Protein AF-A0A060D0R1-F1 (afdb_monomer_lite)

Radius of gyration: 26.89 Å; chains: 1; bounding box: 92×48×47 Å

Secondary structure (DSSP, 8-state):
------EEEEEESS-EETTSSEEEEEEEEEETTEEEEEEEEEEEEEETTTTEEEEEEEEEEETTEEEEEEEEEEEEEE--TT-EEPTT-EEEEE---HHHHHHHHTS-HHHHHHHHHHHHHHHTT-TTTTTSS---------------S-------------------------

Foldseek 3Di:
DPDPFAKWKWFFQAKAWLQDQKDKTWTFTDFQPDTFQKIFIDMWGRDPVQQKIKTWTQWIADPNDIDGFPWIWIFIFNHHPRDMDHGGQMAITTGTDLCSVCVRSVHHSVVSVVRRVNVVVVLQPDPSNVGGPDPPPPPDDDPPDPPDDDDDDDDDDDDDDDDDDDDDDDDDDD

pLDDT: mean 72.73, std 25.32, range [29.33, 98.31]

Organism: Helicobacter pylori (NCBI:txid210)

Structure (mmCIF, N/CA/C/O backbone):
data_AF-A0A060D0R1-F1
#
_entry.id   AF-A0A060D0R1-F1
#
loop_
_atom_site.group_PDB
_atom_site.id
_atom_site.type_symbol
_atom_site.label_atom_id
_atom_site.label_alt_id
_atom_site.label_comp_id
_atom_site.label_asym_id
_atom_site.label_entity_id
_atom_site.label_seq_id
_atom_site.pdbx_PDB_ins_code
_atom_site.Cartn_x
_atom_site.Cartn_y
_atom_site.Cartn_z
_atom_site.occupancy
_atom_site.B_iso_or_equiv
_atom_site.auth_seq_id
_atom_site.auth_comp_id
_atom_site.auth_asym_id
_atom_site.auth_atom_id
_atom_site.pdbx_PDB_model_num
ATOM 1 N N . MET A 1 1 ? 13.776 15.497 19.622 1.00 35.75 1 MET A N 1
ATOM 2 C CA . MET A 1 1 ? 12.757 14.432 19.718 1.00 35.75 1 MET A CA 1
ATOM 3 C C . MET A 1 1 ? 12.887 13.572 18.473 1.00 35.75 1 MET A C 1
ATOM 5 O O . MET A 1 1 ? 12.769 14.123 17.387 1.00 35.75 1 MET A O 1
ATOM 9 N N . LEU A 1 2 ? 13.210 12.280 18.604 1.00 38.56 2 LEU A N 1
ATOM 10 C CA . LEU A 1 2 ? 13.060 11.342 17.488 1.00 38.56 2 LEU A CA 1
ATOM 11 C C . LEU A 1 2 ? 11.555 11.184 17.265 1.00 38.56 2 LEU A C 1
ATOM 13 O O . LEU A 1 2 ? 10.874 10.617 18.116 1.00 38.56 2 LEU A O 1
ATOM 17 N N . ASN A 1 3 ? 11.026 11.713 16.166 1.00 43.75 3 ASN A N 1
ATOM 18 C CA . ASN A 1 3 ? 9.708 11.288 15.718 1.00 43.75 3 ASN A CA 1
ATOM 19 C C . ASN A 1 3 ? 9.851 9.813 15.323 1.00 43.75 3 ASN A C 1
ATOM 21 O O . ASN A 1 3 ? 10.671 9.533 14.444 1.00 43.75 3 ASN A O 1
ATOM 25 N N . PRO A 1 4 ? 9.134 8.865 15.955 1.00 50.31 4 PRO A N 1
ATOM 26 C CA . PRO A 1 4 ? 9.082 7.516 15.416 1.00 50.31 4 PRO A CA 1
ATOM 27 C C . PRO A 1 4 ? 8.548 7.632 13.987 1.00 50.31 4 PRO A C 1
ATOM 29 O O . PRO A 1 4 ? 7.503 8.241 13.749 1.00 50.31 4 PRO A O 1
ATOM 32 N N . ALA A 1 5 ? 9.336 7.154 13.027 1.00 58.94 5 ALA A N 1
ATOM 33 C CA . ALA A 1 5 ? 8.930 7.108 11.636 1.00 58.94 5 ALA A CA 1
ATOM 34 C C . ALA A 1 5 ? 7.859 6.024 11.518 1.00 58.94 5 ALA A C 1
ATOM 36 O O . ALA A 1 5 ? 8.205 4.854 11.377 1.00 58.94 5 ALA A O 1
ATOM 37 N N . TYR A 1 6 ? 6.596 6.434 11.640 1.00 68.31 6 TYR A N 1
ATOM 38 C CA . TYR A 1 6 ? 5.450 5.551 11.487 1.00 68.31 6 TYR A CA 1
ATOM 39 C C . TYR A 1 6 ? 5.455 4.890 10.114 1.00 68.31 6 TYR A C 1
ATOM 41 O O . TYR A 1 6 ? 5.904 5.496 9.128 1.00 68.31 6 TYR A O 1
ATOM 49 N N . ALA A 1 7 ? 4.976 3.649 10.082 1.00 81.75 7 ALA A N 1
ATOM 50 C CA . ALA A 1 7 ? 4.937 2.872 8.866 1.00 81.75 7 ALA A CA 1
ATOM 51 C C . ALA A 1 7 ? 3.588 2.190 8.602 1.00 81.75 7 ALA A C 1
ATOM 53 O O . ALA A 1 7 ? 3.192 1.241 9.289 1.00 81.75 7 ALA A O 1
ATOM 54 N N . LEU A 1 8 ? 2.929 2.597 7.516 1.00 89.75 8 LEU A N 1
ATOM 55 C CA . LEU A 1 8 ? 1.801 1.878 6.938 1.00 89.75 8 LEU A CA 1
ATOM 56 C C . LEU A 1 8 ? 2.300 0.578 6.301 1.00 89.75 8 LEU A C 1
ATOM 58 O O . LEU A 1 8 ? 3.088 0.595 5.359 1.00 89.75 8 LEU A O 1
ATOM 62 N N . SER A 1 9 ? 1.796 -0.562 6.767 1.00 91.00 9 SER A N 1
ATOM 63 C CA . SER A 1 9 ? 2.061 -1.854 6.130 1.00 91.00 9 SER A CA 1
ATOM 64 C C . SER A 1 9 ? 0.862 -2.314 5.304 1.00 91.00 9 SER A C 1
ATOM 66 O O . SER A 1 9 ? -0.291 -2.244 5.738 1.00 91.00 9 SER A O 1
ATOM 68 N N . ILE A 1 10 ? 1.131 -2.793 4.092 1.00 93.94 10 ILE A N 1
ATOM 69 C CA . ILE A 1 10 ? 0.119 -3.311 3.167 1.00 93.94 10 ILE A CA 1
ATOM 70 C C . ILE A 1 10 ? 0.494 -4.711 2.701 1.00 93.94 10 ILE A C 1
ATOM 72 O O . ILE A 1 10 ? 1.666 -5.070 2.672 1.00 93.94 10 ILE A O 1
ATOM 76 N N . ILE A 1 11 ? -0.496 -5.490 2.281 1.00 93.00 11 ILE A N 1
ATOM 77 C CA . ILE A 1 11 ? -0.297 -6.771 1.605 1.00 93.00 11 ILE A CA 1
ATOM 78 C C . ILE A 1 11 ? -0.863 -6.707 0.188 1.00 93.00 11 ILE A C 1
ATOM 80 O O . ILE A 1 11 ? -2.024 -6.335 -0.018 1.00 93.00 11 ILE A O 1
ATOM 84 N N . THR A 1 12 ? -0.045 -7.067 -0.801 1.00 92.88 12 THR A N 1
ATOM 85 C CA . THR A 1 12 ? -0.449 -7.063 -2.211 1.00 92.88 12 THR A CA 1
ATOM 86 C C . THR A 1 12 ? -1.573 -8.072 -2.453 1.00 92.88 12 THR A C 1
ATOM 88 O O . THR A 1 12 ? -1.523 -9.224 -2.012 1.00 92.88 12 THR A O 1
ATOM 91 N N . THR A 1 13 ? -2.620 -7.658 -3.168 1.00 92.69 13 THR A N 1
ATOM 92 C CA . THR A 1 13 ? -3.754 -8.547 -3.497 1.00 92.69 13 THR A CA 1
ATOM 93 C C . THR A 1 13 ? -3.590 -9.243 -4.847 1.00 92.69 13 THR A C 1
ATOM 95 O O . THR A 1 13 ? -4.216 -10.279 -5.093 1.00 92.69 13 THR A O 1
ATOM 98 N N . LYS A 1 14 ? -2.713 -8.702 -5.695 1.00 92.19 14 LYS A N 1
ATOM 99 C CA . LYS A 1 14 ? -2.376 -9.164 -7.042 1.00 92.19 14 LYS A CA 1
ATOM 100 C C . LYS A 1 14 ? -0.855 -9.122 -7.219 1.00 92.19 14 LYS A C 1
ATOM 102 O O . LYS A 1 14 ? -0.152 -8.482 -6.440 1.00 92.19 14 LYS A O 1
ATOM 107 N N . GLU A 1 15 ? -0.365 -9.843 -8.218 1.00 92.50 15 GLU A N 1
ATOM 108 C CA . GLU A 1 15 ? 1.024 -9.725 -8.665 1.00 92.50 15 GLU A CA 1
ATOM 109 C C . GLU A 1 15 ? 1.240 -8.361 -9.338 1.00 92.50 15 GLU A C 1
ATOM 111 O O . GLU A 1 15 ? 0.350 -7.876 -10.037 1.00 92.50 15 GLU A O 1
ATOM 116 N N . ILE A 1 16 ? 2.411 -7.758 -9.129 1.00 90.62 16 ILE A N 1
ATOM 117 C CA . ILE A 1 16 ? 2.828 -6.514 -9.782 1.00 90.62 16 ILE A CA 1
ATOM 118 C C . ILE A 1 16 ? 4.018 -6.829 -10.681 1.00 90.62 16 ILE A C 1
ATOM 120 O O . ILE A 1 16 ? 5.068 -7.284 -10.212 1.00 90.62 16 ILE A O 1
ATOM 124 N N . ASP A 1 17 ? 3.844 -6.590 -11.977 1.00 88.56 17 ASP A N 1
ATOM 125 C CA . ASP A 1 17 ? 4.895 -6.770 -12.971 1.00 88.56 17 ASP A CA 1
ATOM 126 C C . ASP A 1 17 ? 5.839 -5.563 -12.961 1.00 88.56 17 ASP A C 1
ATOM 128 O O . ASP A 1 17 ? 5.448 -4.449 -13.314 1.00 88.56 17 ASP A O 1
ATOM 132 N N . ALA A 1 18 ? 7.095 -5.785 -12.563 1.00 82.50 18 ALA A N 1
ATOM 133 C CA . ALA A 1 18 ? 8.090 -4.722 -12.477 1.00 82.50 18 ALA A CA 1
ATOM 134 C C . ALA A 1 18 ? 8.652 -4.294 -13.840 1.00 82.50 18 ALA A C 1
ATOM 136 O O . ALA A 1 18 ? 9.476 -3.381 -13.883 1.00 82.50 18 ALA A O 1
ATOM 137 N N . ASN A 1 19 ? 8.235 -4.938 -14.935 1.00 86.94 19 ASN A N 1
ATOM 138 C CA . ASN A 1 19 ? 8.560 -4.503 -16.294 1.00 86.94 19 ASN A CA 1
ATOM 139 C C . ASN A 1 19 ? 7.658 -3.369 -16.777 1.00 86.94 19 ASN A C 1
ATOM 141 O O . ASN A 1 19 ? 8.010 -2.664 -17.723 1.00 86.94 19 ASN A O 1
ATOM 145 N N . LEU A 1 20 ? 6.494 -3.191 -16.148 1.00 91.62 20 LEU A N 1
ATOM 146 C CA . LEU A 1 20 ? 5.604 -2.094 -16.485 1.00 91.62 20 LEU A CA 1
ATOM 147 C C . LEU A 1 20 ? 6.172 -0.780 -15.929 1.00 91.62 20 LEU A C 1
ATOM 149 O O . LEU A 1 20 ? 6.618 -0.743 -14.780 1.00 91.62 20 LEU A O 1
ATOM 153 N N . PRO A 1 21 ? 6.147 0.315 -16.713 1.00 92.69 21 PRO A N 1
ATOM 154 C CA . PRO A 1 21 ? 6.727 1.590 -16.295 1.00 92.69 21 PRO A CA 1
ATOM 155 C C . PRO A 1 21 ? 5.996 2.200 -15.095 1.00 92.69 21 PRO A C 1
ATOM 157 O O . PRO A 1 21 ? 6.602 2.917 -14.302 1.00 92.69 21 PRO A O 1
ATOM 160 N N . ASN A 1 22 ? 4.699 1.933 -14.966 1.00 95.88 22 ASN A N 1
ATOM 161 C CA . ASN A 1 22 ? 3.868 2.326 -13.840 1.00 95.88 22 ASN A CA 1
ATOM 162 C C . ASN A 1 22 ? 2.576 1.500 -13.817 1.00 95.88 22 ASN A C 1
ATOM 164 O O . ASN A 1 22 ? 2.290 0.745 -14.752 1.00 95.88 22 ASN A O 1
ATOM 168 N N . GLY A 1 23 ? 1.802 1.660 -12.748 1.00 95.69 23 GLY A N 1
ATOM 169 C CA . GLY A 1 23 ? 0.459 1.110 -12.636 1.00 95.69 23 GLY A CA 1
ATOM 170 C C . GLY A 1 23 ? -0.197 1.449 -11.304 1.00 95.69 23 GLY A C 1
ATOM 171 O O . GLY A 1 23 ? 0.360 2.173 -10.479 1.00 95.69 23 GLY A O 1
ATOM 172 N N . VAL A 1 24 ? -1.404 0.923 -11.107 1.00 96.06 24 VAL A N 1
ATOM 173 C CA . VAL A 1 24 ? -2.174 1.078 -9.867 1.00 96.06 24 VAL A CA 1
ATOM 174 C C . VAL A 1 24 ? -1.812 -0.044 -8.900 1.00 96.06 24 VAL A C 1
ATOM 176 O O . VAL A 1 24 ? -1.627 -1.192 -9.311 1.00 96.06 24 VAL A O 1
ATOM 179 N N . ILE A 1 25 ? -1.751 0.276 -7.608 1.00 94.69 25 ILE A N 1
ATOM 180 C CA . ILE A 1 25 ? -1.678 -0.719 -6.540 1.00 94.69 25 ILE A CA 1
ATOM 181 C C . ILE A 1 25 ? -2.994 -0.750 -5.761 1.00 94.69 25 ILE A C 1
ATOM 183 O O . ILE A 1 25 ? -3.475 0.267 -5.267 1.00 94.69 25 ILE A O 1
ATOM 187 N N . GLU A 1 26 ? -3.555 -1.952 -5.644 1.00 95.25 26 GLU A N 1
ATOM 188 C CA . GLU A 1 26 ? -4.697 -2.273 -4.789 1.00 95.25 26 GLU A CA 1
ATOM 189 C C . GLU A 1 26 ? -4.238 -3.320 -3.774 1.00 95.25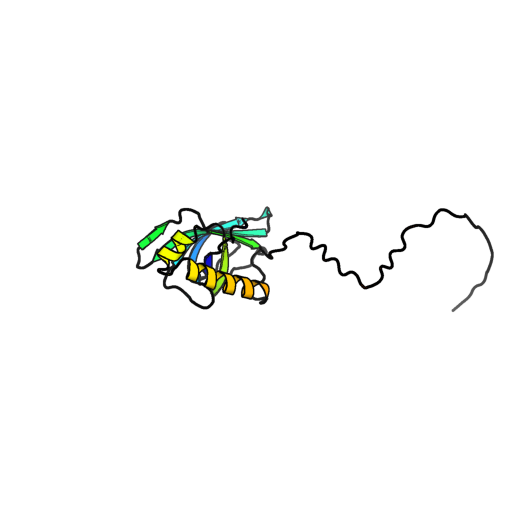 26 GLU A C 1
ATOM 191 O O . GLU A 1 26 ? -3.803 -4.430 -4.113 1.00 95.25 26 GLU A O 1
ATOM 196 N N . SER A 1 27 ? -4.296 -2.965 -2.502 1.00 96.00 27 SER A N 1
ATOM 197 C CA . SER A 1 27 ? -3.735 -3.770 -1.421 1.00 96.00 27 SER A CA 1
ATOM 198 C C . SER A 1 27 ? -4.642 -3.746 -0.198 1.00 96.00 27 SER A C 1
ATOM 200 O O . SER A 1 27 ? -5.625 -3.010 -0.165 1.00 96.00 27 SER A O 1
ATOM 202 N N . ARG A 1 28 ? -4.348 -4.568 0.810 1.00 96.31 28 ARG A N 1
ATOM 203 C CA . ARG A 1 28 ? -5.023 -4.484 2.115 1.00 96.31 28 ARG A CA 1
ATOM 204 C C . ARG A 1 28 ? -4.074 -3.970 3.172 1.00 96.31 28 ARG A C 1
ATOM 206 O O . ARG A 1 28 ? -2.911 -4.359 3.170 1.00 96.31 28 ARG A O 1
ATOM 213 N N . VAL A 1 29 ? -4.580 -3.167 4.100 1.00 95.06 29 VAL A N 1
ATOM 214 C CA . VAL A 1 29 ? -3.787 -2.718 5.247 1.00 95.06 29 VAL A CA 1
ATOM 215 C C . VAL A 1 29 ? -3.565 -3.882 6.213 1.00 95.06 29 VAL A C 1
ATOM 217 O O . VAL A 1 29 ? -4.491 -4.633 6.537 1.00 95.06 29 VAL A O 1
ATOM 220 N N . VAL A 1 30 ? -2.331 -4.036 6.681 1.00 90.25 30 VAL A N 1
ATOM 221 C CA . VAL A 1 30 ? -1.921 -5.053 7.654 1.00 90.25 30 VAL A CA 1
ATOM 222 C C . VAL A 1 30 ? -1.123 -4.369 8.752 1.00 90.25 30 VAL A C 1
ATOM 224 O O . VAL A 1 30 ? -0.245 -3.582 8.445 1.00 90.25 30 VAL A O 1
ATOM 227 N N . LEU A 1 31 ? -1.387 -4.672 10.023 1.00 83.94 31 LEU A N 1
ATOM 228 C CA . LEU A 1 31 ? -0.526 -4.249 11.135 1.00 83.94 31 LEU A CA 1
ATOM 229 C C . LEU A 1 31 ? -0.279 -5.436 12.066 1.00 83.94 31 LEU A C 1
ATOM 231 O O . LEU A 1 31 ? -1.217 -6.133 12.470 1.00 83.94 31 LEU A O 1
ATOM 235 N N . GLY A 1 32 ? 0.987 -5.691 12.399 1.00 76.00 32 GLY A N 1
ATOM 236 C CA . GLY A 1 32 ? 1.390 -6.901 13.113 1.00 76.00 32 GLY A CA 1
ATOM 237 C C . GLY A 1 32 ? 0.896 -8.166 12.396 1.00 76.00 32 GLY A C 1
ATOM 238 O O . GLY A 1 32 ? 1.270 -8.433 11.260 1.00 76.00 32 GLY A O 1
ATOM 239 N N . LYS A 1 33 ? 0.029 -8.947 13.055 1.00 78.56 33 LYS A N 1
ATOM 240 C CA . LYS A 1 33 ? -0.583 -10.171 12.494 1.00 78.56 33 LYS A CA 1
ATOM 241 C C . LYS A 1 33 ? -2.008 -9.963 11.961 1.00 78.56 33 LYS A C 1
ATOM 243 O O . LYS A 1 33 ? -2.668 -10.927 11.580 1.00 78.56 33 LYS A O 1
ATOM 248 N N . ARG A 1 34 ? -2.523 -8.730 11.985 1.00 84.06 34 ARG A N 1
ATOM 249 C CA . ARG A 1 34 ? -3.923 -8.423 11.675 1.00 84.06 34 ARG A CA 1
ATOM 250 C C . ARG A 1 34 ? -4.046 -7.817 10.285 1.00 84.06 34 ARG A C 1
ATOM 252 O O . ARG A 1 34 ? -3.456 -6.779 10.009 1.00 84.06 34 ARG A O 1
ATOM 259 N N . VAL A 1 35 ? -4.880 -8.429 9.447 1.00 89.31 35 VAL A N 1
ATOM 260 C CA . VAL A 1 35 ? -5.337 -7.837 8.183 1.00 89.31 35 VAL A CA 1
ATOM 261 C C . VAL A 1 35 ? -6.603 -7.030 8.458 1.00 89.31 35 VAL A C 1
ATOM 263 O O . VAL A 1 35 ? -7.573 -7.553 9.012 1.00 89.31 35 VAL A O 1
ATOM 266 N N . PHE A 1 36 ? -6.603 -5.758 8.081 1.00 92.06 36 PHE A N 1
ATOM 267 C CA . PHE A 1 36 ? -7.752 -4.875 8.229 1.00 92.06 36 PHE A CA 1
ATOM 268 C C . PHE A 1 36 ? -8.685 -5.018 7.023 1.00 92.06 36 PHE A C 1
ATOM 270 O O . PHE A 1 36 ? -8.253 -5.282 5.899 1.00 92.06 36 PHE A O 1
ATOM 277 N N . LYS A 1 37 ? -9.990 -4.815 7.241 1.00 93.44 37 LYS A N 1
ATOM 278 C CA . LYS A 1 37 ? -10.980 -4.659 6.160 1.00 93.44 37 LYS A CA 1
ATOM 279 C C . LYS A 1 37 ? -10.908 -3.241 5.573 1.00 93.44 37 LYS A C 1
ATOM 281 O O . LYS A 1 37 ? -11.913 -2.547 5.493 1.00 93.44 37 LYS A O 1
ATOM 286 N N . VAL A 1 38 ? -9.695 -2.805 5.255 1.00 96.38 38 VAL A N 1
ATOM 287 C CA . VAL A 1 38 ? -9.383 -1.498 4.682 1.00 96.38 38 VAL A CA 1
ATOM 288 C C . VAL A 1 38 ? -8.445 -1.742 3.515 1.00 96.38 38 VAL A C 1
ATOM 290 O O . VAL A 1 38 ? -7.429 -2.432 3.659 1.00 96.38 38 VAL A O 1
ATOM 293 N N . GLU A 1 39 ? -8.818 -1.222 2.358 1.00 97.44 39 GLU A N 1
ATOM 294 C CA . GLU A 1 39 ? -7.993 -1.285 1.162 1.00 97.44 39 GLU A CA 1
ATOM 295 C C . GLU A 1 39 ? -7.054 -0.084 1.125 1.00 97.44 39 GLU A C 1
ATOM 297 O O . GLU A 1 39 ? -7.415 1.008 1.552 1.00 97.44 39 GLU A O 1
ATOM 302 N N . ALA A 1 40 ? -5.845 -0.289 0.621 1.00 97.94 40 ALA A N 1
ATOM 303 C CA . ALA A 1 40 ? -4.876 0.764 0.371 1.00 97.94 40 ALA A CA 1
ATOM 304 C C . ALA A 1 40 ? -4.665 0.883 -1.138 1.00 97.94 40 ALA A C 1
ATOM 306 O O . ALA A 1 40 ? -4.333 -0.105 -1.807 1.00 97.94 40 ALA A O 1
ATOM 307 N N . HIS A 1 41 ? -4.923 2.083 -1.651 1.00 98.12 41 HIS A N 1
ATOM 308 C CA . HIS A 1 41 ? -4.956 2.413 -3.072 1.00 98.12 41 HIS A CA 1
ATOM 309 C C . HIS A 1 41 ? -3.877 3.445 -3.391 1.00 98.12 41 HIS A C 1
ATOM 311 O O . HIS A 1 41 ? -3.643 4.395 -2.635 1.00 98.12 41 HIS A O 1
ATOM 317 N N . GLY A 1 42 ? -3.224 3.271 -4.533 1.00 97.81 42 GLY A N 1
ATOM 318 C CA . GLY A 1 42 ? -2.190 4.188 -4.981 1.00 97.81 42 GLY A CA 1
ATOM 319 C C . GLY A 1 42 ? -1.548 3.755 -6.287 1.00 97.81 42 GLY A C 1
ATOM 320 O O . GLY A 1 42 ? -2.187 3.106 -7.116 1.00 97.81 42 GLY A O 1
ATOM 321 N N . PHE A 1 43 ? -0.266 4.068 -6.449 1.00 97.44 43 PHE A N 1
ATOM 322 C CA . PHE A 1 43 ? 0.473 3.826 -7.682 1.00 97.44 43 PHE A CA 1
ATOM 323 C C . PHE A 1 43 ? 1.851 3.229 -7.424 1.00 97.44 43 PHE A C 1
ATOM 325 O O . PHE A 1 43 ? 2.411 3.341 -6.333 1.00 97.44 43 PHE A O 1
ATOM 332 N N . TYR A 1 44 ? 2.410 2.619 -8.462 1.00 95.75 44 TYR A N 1
ATOM 333 C CA . TYR A 1 44 ? 3.820 2.273 -8.516 1.00 95.75 44 TYR A CA 1
ATOM 334 C C . TYR A 1 44 ? 4.465 2.821 -9.789 1.00 95.75 44 TYR A C 1
ATOM 336 O O . TYR A 1 44 ? 3.800 2.980 -10.813 1.00 95.75 44 TYR A O 1
ATOM 344 N N . PHE A 1 45 ? 5.772 3.066 -9.728 1.00 94.94 45 PHE A N 1
ATOM 345 C CA . PHE A 1 45 ? 6.592 3.588 -10.816 1.00 94.94 45 PHE A CA 1
ATOM 346 C C . PHE A 1 45 ? 7.910 2.822 -10.884 1.00 94.94 45 PHE A C 1
ATOM 348 O O . PHE A 1 45 ? 8.574 2.603 -9.871 1.00 94.94 45 PHE A O 1
ATOM 355 N N . ARG A 1 46 ? 8.318 2.413 -12.085 1.00 93.12 46 ARG A N 1
ATOM 356 C CA . ARG A 1 46 ? 9.624 1.792 -12.306 1.00 93.12 46 ARG A CA 1
ATOM 357 C C . ARG A 1 46 ? 10.700 2.871 -12.373 1.00 93.12 46 ARG A C 1
ATOM 359 O O . ARG A 1 46 ? 10.681 3.724 -13.257 1.00 93.12 46 ARG A O 1
ATOM 366 N N . ASN A 1 47 ? 11.695 2.766 -11.502 1.00 90.44 47 ASN A N 1
ATOM 367 C CA . ASN A 1 47 ? 12.902 3.573 -11.553 1.00 90.44 47 ASN A CA 1
ATOM 368 C C . ASN A 1 47 ? 14.052 2.740 -12.133 1.00 90.44 47 ASN A C 1
ATOM 370 O O . ASN A 1 47 ? 14.698 1.943 -11.447 1.00 90.44 47 ASN A O 1
ATOM 374 N N . ASN A 1 48 ? 14.305 2.919 -13.430 1.00 88.12 48 ASN A N 1
ATOM 375 C CA . ASN A 1 48 ? 15.342 2.167 -14.140 1.00 88.12 48 ASN A CA 1
ATOM 376 C C . ASN A 1 48 ? 16.761 2.551 -13.705 1.00 88.12 48 ASN A C 1
ATOM 378 O O . ASN A 1 48 ? 17.635 1.691 -13.695 1.00 88.12 48 ASN A O 1
ATOM 382 N N . ALA A 1 49 ? 16.990 3.805 -13.302 1.00 89.25 49 ALA A N 1
ATOM 383 C CA . ALA A 1 49 ? 18.306 4.253 -12.848 1.00 89.25 49 ALA A CA 1
ATOM 384 C C . ALA A 1 49 ? 18.698 3.598 -11.515 1.00 89.25 49 ALA A C 1
ATOM 386 O O . ALA A 1 49 ? 19.848 3.207 -11.326 1.00 89.25 49 ALA A O 1
ATOM 387 N N . ALA A 1 50 ? 17.732 3.434 -10.608 1.00 88.56 50 ALA A N 1
ATOM 388 C CA . ALA A 1 50 ? 17.946 2.829 -9.296 1.00 88.56 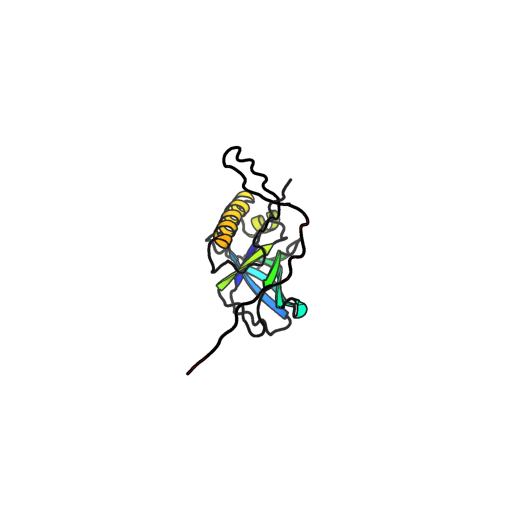50 ALA A CA 1
ATOM 389 C C . ALA A 1 50 ? 17.678 1.311 -9.252 1.00 88.56 50 ALA A C 1
ATOM 391 O O . ALA A 1 50 ? 17.844 0.697 -8.197 1.00 88.56 50 ALA A O 1
ATOM 392 N N . ASN A 1 51 ? 17.268 0.695 -10.372 1.00 89.12 51 ASN A N 1
ATOM 393 C CA . ASN A 1 51 ? 16.768 -0.686 -10.425 1.00 89.12 51 ASN A CA 1
ATOM 394 C C . ASN A 1 51 ? 15.742 -0.973 -9.317 1.00 89.12 51 ASN A C 1
ATOM 396 O O . ASN A 1 51 ? 15.810 -1.985 -8.611 1.00 89.12 51 ASN A O 1
ATOM 400 N N . SER A 1 52 ? 14.804 -0.046 -9.145 1.00 91.38 52 SER A N 1
ATOM 401 C CA . SER A 1 52 ? 13.799 -0.106 -8.094 1.00 91.38 52 SER A CA 1
ATOM 402 C C . SER A 1 52 ? 12.398 0.150 -8.629 1.00 91.38 52 SER A C 1
ATOM 404 O O . SER A 1 52 ? 12.198 0.574 -9.769 1.00 91.38 52 SER A O 1
ATOM 406 N N . MET A 1 53 ? 11.413 -0.153 -7.795 1.00 92.38 53 MET A N 1
ATOM 407 C CA . MET A 1 53 ? 10.031 0.242 -7.988 1.00 92.38 53 MET A CA 1
ATOM 408 C C . MET A 1 53 ? 9.634 1.144 -6.826 1.00 92.38 53 MET A C 1
ATOM 410 O O . MET A 1 53 ? 9.707 0.728 -5.671 1.00 92.38 53 MET A O 1
ATOM 414 N N . ASP A 1 54 ? 9.248 2.371 -7.137 1.00 94.06 54 ASP A N 1
ATOM 415 C CA . ASP A 1 54 ? 8.737 3.324 -6.163 1.00 94.06 54 ASP A CA 1
ATOM 416 C C . ASP A 1 54 ? 7.230 3.111 -6.039 1.00 94.06 54 ASP A C 1
ATOM 418 O O . ASP A 1 54 ? 6.531 3.004 -7.044 1.00 94.06 54 ASP A O 1
ATOM 422 N N . ILE A 1 55 ? 6.733 2.989 -4.815 1.00 95.69 55 ILE A N 1
ATOM 423 C CA . ILE A 1 55 ? 5.337 2.687 -4.502 1.00 95.69 55 ILE A CA 1
ATOM 424 C C . ILE A 1 55 ? 4.818 3.787 -3.589 1.00 95.69 55 ILE A C 1
ATOM 426 O O . ILE A 1 55 ? 5.453 4.134 -2.591 1.00 95.69 55 ILE A O 1
ATOM 430 N N . GLU A 1 56 ? 3.647 4.311 -3.922 1.00 97.12 56 GLU A N 1
ATOM 431 C CA . GLU A 1 56 ? 2.997 5.397 -3.206 1.00 97.12 56 GLU A CA 1
ATOM 432 C C . GLU A 1 56 ? 1.526 5.059 -2.973 1.00 97.12 56 GLU A C 1
ATOM 434 O O . GLU A 1 56 ? 0.780 4.832 -3.922 1.00 97.12 56 GLU A O 1
ATOM 439 N N . ILE A 1 57 ? 1.107 5.038 -1.709 1.00 97.88 57 ILE A N 1
ATOM 440 C CA . ILE A 1 57 ? -0.291 4.913 -1.296 1.00 97.88 57 ILE A CA 1
ATOM 441 C C . ILE A 1 57 ? -0.825 6.303 -0.990 1.00 97.88 57 ILE A C 1
ATOM 443 O O . ILE A 1 57 ? -0.290 7.013 -0.138 1.00 97.88 57 ILE A O 1
ATOM 447 N N . THR A 1 58 ? -1.899 6.668 -1.680 1.00 98.12 58 THR A N 1
ATOM 448 C CA . THR A 1 58 ? -2.494 8.009 -1.633 1.00 98.12 58 THR A CA 1
ATOM 449 C C . THR A 1 58 ? -3.867 8.014 -0.976 1.00 98.12 58 THR A C 1
ATOM 451 O O . THR A 1 58 ? -4.350 9.072 -0.582 1.00 98.12 58 THR A O 1
ATOM 454 N N . SER A 1 59 ? -4.519 6.857 -0.846 1.00 98.06 59 SER A N 1
ATOM 455 C CA . SER A 1 59 ? -5.839 6.756 -0.226 1.00 98.06 59 SER A CA 1
ATOM 456 C C . SER A 1 59 ? -6.068 5.404 0.436 1.00 98.06 59 SER A C 1
ATOM 458 O O . SER A 1 59 ? -5.492 4.383 0.049 1.00 98.06 59 SER A O 1
ATOM 460 N N . LEU A 1 60 ? -6.935 5.413 1.443 1.00 98.31 60 LEU A N 1
ATOM 461 C CA . LEU A 1 60 ? -7.462 4.219 2.085 1.00 98.31 60 LEU A CA 1
ATOM 462 C C . LEU A 1 60 ? -8.961 4.129 1.823 1.00 98.31 60 LEU A C 1
ATOM 464 O O . LEU A 1 60 ? -9.669 5.126 1.927 1.00 98.31 60 LEU A O 1
ATOM 468 N N . LEU A 1 61 ? -9.460 2.938 1.509 1.00 97.56 61 LEU A N 1
ATOM 469 C CA . LEU A 1 61 ? -10.884 2.687 1.324 1.00 97.56 61 LEU A CA 1
ATOM 470 C C . LEU A 1 61 ? -11.405 1.811 2.454 1.00 97.56 61 LEU A C 1
ATOM 472 O O . LEU A 1 61 ? -10.911 0.707 2.693 1.00 97.56 61 LEU A O 1
ATOM 476 N N . ARG A 1 62 ? -12.445 2.292 3.128 1.00 96.19 62 ARG A N 1
ATOM 477 C CA . ARG A 1 62 ? -13.151 1.561 4.176 1.00 96.19 62 ARG A CA 1
ATOM 478 C C . ARG A 1 62 ? -14.644 1.716 3.956 1.00 96.19 62 ARG A C 1
ATOM 480 O O . ARG A 1 62 ? -15.115 2.826 3.751 1.00 96.19 62 ARG A O 1
ATOM 487 N N . ASP A 1 63 ? -15.374 0.604 4.001 1.00 93.94 63 ASP A N 1
ATOM 488 C CA . ASP A 1 63 ? -16.835 0.593 3.853 1.00 93.94 63 ASP A CA 1
ATOM 489 C C . ASP A 1 63 ? -17.302 1.321 2.567 1.00 93.94 63 ASP A C 1
ATOM 491 O O . ASP A 1 63 ? -18.273 2.072 2.567 1.00 93.94 63 ASP A O 1
ATOM 495 N N . ASN A 1 64 ? -16.571 1.113 1.461 1.00 90.88 64 ASN A N 1
ATOM 496 C CA . ASN A 1 64 ? -16.736 1.771 0.152 1.00 90.88 64 ASN A CA 1
ATOM 497 C C . ASN A 1 64 ? -16.572 3.303 0.144 1.00 90.88 64 ASN A C 1
ATOM 499 O O . ASN A 1 64 ? -16.823 3.943 -0.877 1.00 90.88 64 ASN A O 1
ATOM 503 N N . GLN A 1 65 ? -16.108 3.896 1.241 1.00 96.38 65 GLN A N 1
ATOM 504 C CA . GLN A 1 65 ? -15.735 5.299 1.308 1.00 96.38 65 GLN A CA 1
ATOM 505 C C . GLN A 1 65 ? -14.220 5.450 1.132 1.00 96.38 65 GLN A C 1
ATOM 507 O O . GLN A 1 65 ? -13.437 4.760 1.785 1.00 96.38 65 GLN A O 1
ATOM 512 N N . SER A 1 66 ? -13.817 6.364 0.247 1.00 97.19 66 SER A N 1
ATOM 513 C CA . SER A 1 66 ? -12.416 6.741 0.050 1.00 97.19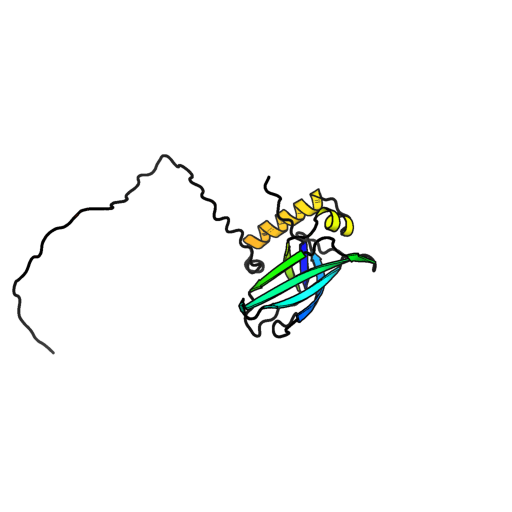 66 SER A CA 1
ATOM 514 C C . SER A 1 66 ? -12.004 7.829 1.039 1.00 97.19 66 SER A C 1
ATOM 516 O O . SER A 1 66 ? -12.704 8.829 1.212 1.00 97.19 66 SER A O 1
ATOM 518 N N . PHE A 1 67 ? -10.851 7.624 1.664 1.00 98.12 67 PHE A N 1
ATOM 519 C CA . PHE A 1 67 ? -10.179 8.547 2.564 1.00 98.12 67 PHE A CA 1
ATOM 520 C C . PHE A 1 67 ? -8.818 8.894 1.944 1.00 98.12 67 PHE A C 1
ATOM 522 O O . PHE A 1 67 ? -7.882 8.093 2.050 1.00 98.12 67 PHE A O 1
ATOM 529 N N . PRO A 1 68 ? -8.693 10.033 1.238 1.00 97.94 68 PRO A N 1
ATOM 530 C CA . PRO A 1 68 ? -7.405 10.476 0.719 1.00 97.94 68 PRO A CA 1
ATOM 531 C C . PRO A 1 68 ? -6.470 10.791 1.886 1.00 97.94 68 PRO A C 1
ATOM 533 O O . PRO A 1 68 ? -6.887 11.425 2.851 1.00 97.94 68 PRO A O 1
ATOM 536 N N . LEU A 1 69 ? -5.217 10.353 1.791 1.00 96.44 69 LEU A N 1
ATOM 537 C CA . LEU A 1 69 ? -4.210 10.630 2.805 1.00 96.44 69 LEU A CA 1
ATOM 538 C C . LEU A 1 69 ? -3.677 12.050 2.637 1.00 96.44 69 LEU A C 1
ATOM 540 O O . LEU A 1 69 ? -3.286 12.452 1.540 1.00 96.44 69 LEU A O 1
ATOM 544 N N . THR A 1 70 ? -3.595 12.790 3.741 1.00 95.81 70 THR A N 1
ATOM 545 C CA . THR A 1 70 ? -2.988 14.133 3.752 1.00 95.81 70 THR A CA 1
ATOM 546 C C . THR A 1 70 ? -1.501 14.109 3.403 1.00 95.81 70 THR A C 1
ATOM 548 O O . THR A 1 70 ? -0.985 15.046 2.795 1.00 95.81 70 THR A O 1
ATOM 551 N N . SER A 1 71 ? -0.822 13.017 3.756 1.00 93.69 71 SER A N 1
ATOM 552 C CA . SER A 1 71 ? 0.539 12.702 3.339 1.00 93.69 71 SER A CA 1
ATOM 553 C C . SER A 1 71 ? 0.581 11.267 2.839 1.00 93.69 71 SER A C 1
ATOM 555 O O . SER A 1 71 ? 0.159 10.345 3.540 1.00 93.69 71 SER A O 1
ATOM 557 N N . SER A 1 72 ? 1.067 11.079 1.615 1.00 94.00 72 SER A N 1
ATOM 558 C CA . SER A 1 72 ? 1.110 9.757 0.992 1.00 94.00 72 SER A CA 1
ATOM 559 C C . SER A 1 72 ? 2.168 8.871 1.646 1.00 94.00 72 SER A C 1
ATOM 561 O O . SER A 1 72 ? 3.277 9.325 1.933 1.00 94.00 72 SER A O 1
ATOM 563 N N . ALA A 1 73 ? 1.837 7.595 1.844 1.00 94.25 73 ALA A N 1
ATOM 564 C CA . ALA A 1 73 ? 2.778 6.607 2.357 1.00 94.25 73 ALA A CA 1
ATOM 565 C C . ALA A 1 73 ? 3.633 6.086 1.201 1.00 94.25 73 ALA A C 1
ATOM 567 O O . ALA A 1 73 ? 3.094 5.679 0.172 1.00 94.25 73 ALA A O 1
ATOM 568 N N . LYS A 1 74 ? 4.957 6.079 1.352 1.00 94.50 74 LYS A N 1
ATOM 569 C CA . LYS A 1 74 ? 5.889 5.754 0.267 1.00 94.50 74 LYS A CA 1
ATOM 570 C C . LYS A 1 74 ? 6.867 4.664 0.662 1.00 94.50 74 LYS A C 1
ATOM 572 O O . LYS A 1 74 ? 7.296 4.572 1.810 1.00 94.50 74 LYS A O 1
ATOM 577 N N . THR A 1 75 ? 7.263 3.863 -0.313 1.00 92.38 75 THR A N 1
ATOM 578 C CA . THR A 1 75 ? 8.418 2.975 -0.209 1.00 92.38 75 THR A CA 1
ATOM 579 C C . THR A 1 75 ? 9.080 2.858 -1.571 1.00 92.38 75 THR A C 1
ATOM 581 O O . THR A 1 75 ? 8.440 3.057 -2.598 1.00 92.38 75 THR A O 1
ATOM 584 N N . SER A 1 76 ? 10.365 2.540 -1.587 1.00 91.81 76 SER A N 1
ATOM 585 C CA . SER A 1 76 ? 11.031 2.066 -2.798 1.00 91.81 76 SER A CA 1
ATOM 586 C C . SER A 1 76 ? 11.288 0.579 -2.606 1.00 91.81 76 SER A C 1
ATOM 588 O O . SER A 1 76 ? 11.344 0.113 -1.477 1.00 91.81 76 SER A O 1
ATOM 590 N N . LEU A 1 77 ? 11.424 -0.209 -3.658 1.00 90.12 77 LEU A N 1
ATOM 591 C CA . LEU A 1 77 ? 11.803 -1.614 -3.549 1.00 90.12 77 LEU A CA 1
ATOM 592 C C . LEU A 1 77 ? 12.859 -1.899 -4.598 1.00 90.12 77 LEU A C 1
ATOM 594 O O . LEU A 1 77 ? 12.577 -1.788 -5.788 1.00 90.12 77 LEU A O 1
ATOM 598 N N . LYS A 1 78 ? 14.062 -2.299 -4.178 1.00 92.00 78 LYS A N 1
ATOM 599 C CA . LYS A 1 78 ? 15.063 -2.808 -5.121 1.00 92.00 78 LYS A CA 1
ATOM 600 C C . LYS A 1 78 ? 14.520 -4.074 -5.764 1.00 92.00 78 LYS A C 1
ATOM 602 O O . LYS A 1 78 ? 14.258 -5.063 -5.080 1.00 92.00 78 LYS A O 1
ATOM 607 N N . ILE A 1 79 ? 14.352 -4.032 -7.078 1.00 84.94 79 ILE A N 1
ATOM 608 C CA . ILE A 1 79 ? 13.772 -5.127 -7.838 1.00 84.94 79 ILE A CA 1
ATOM 609 C C . ILE A 1 79 ? 14.488 -5.246 -9.190 1.00 84.94 79 ILE A C 1
ATOM 611 O O . ILE A 1 79 ? 14.427 -4.325 -10.015 1.00 84.94 79 ILE A O 1
ATOM 615 N N . PRO A 1 80 ? 15.185 -6.369 -9.442 1.00 81.94 80 PRO A N 1
ATOM 616 C CA . PRO A 1 80 ? 15.876 -6.586 -10.706 1.00 81.94 80 PRO A CA 1
ATOM 617 C C . PRO A 1 80 ? 14.945 -6.420 -11.917 1.00 81.94 80 PRO A C 1
ATOM 619 O O . PRO A 1 80 ? 13.725 -6.571 -11.785 1.00 81.94 80 PRO A O 1
ATOM 622 N N . PRO A 1 81 ? 15.491 -6.126 -13.108 1.00 78.44 81 PRO A N 1
ATOM 623 C CA . PRO A 1 81 ? 14.725 -6.221 -14.348 1.00 78.44 81 PRO A CA 1
ATOM 624 C C . PRO A 1 81 ? 14.057 -7.599 -14.470 1.00 78.44 81 PRO A C 1
ATOM 626 O O . PRO A 1 81 ? 14.634 -8.602 -14.049 1.00 78.44 81 PRO A O 1
ATOM 629 N N . ASN A 1 82 ? 12.855 -7.663 -15.044 1.00 82.06 82 ASN A N 1
ATOM 630 C CA . ASN A 1 82 ? 12.080 -8.897 -15.241 1.00 82.06 82 ASN A CA 1
ATOM 631 C C . ASN A 1 82 ? 11.574 -9.605 -13.973 1.00 82.06 82 ASN A C 1
ATOM 633 O O . ASN A 1 82 ? 10.904 -10.633 -14.081 1.00 82.06 82 ASN A O 1
ATOM 637 N N . ALA A 1 83 ? 11.848 -9.074 -12.779 1.00 88.38 83 ALA A N 1
ATOM 638 C CA . ALA A 1 83 ? 11.275 -9.591 -11.543 1.00 88.38 83 ALA A CA 1
ATOM 639 C C . ALA A 1 83 ? 9.834 -9.094 -11.334 1.00 88.38 83 ALA A C 1
ATOM 641 O O . ALA A 1 83 ? 9.348 -8.188 -12.009 1.00 88.38 83 ALA A O 1
ATOM 642 N N . LYS A 1 84 ? 9.138 -9.701 -10.373 1.00 89.00 84 LYS A N 1
ATOM 643 C CA . LYS A 1 84 ? 7.757 -9.359 -10.025 1.00 89.00 84 LYS A CA 1
ATOM 644 C C . LYS A 1 84 ? 7.586 -9.289 -8.517 1.00 89.00 84 LYS A C 1
ATOM 646 O O . LYS A 1 84 ? 8.213 -10.063 -7.791 1.00 89.00 84 LYS A O 1
ATOM 651 N N . ILE A 1 85 ? 6.706 -8.407 -8.052 1.00 90.75 85 ILE A N 1
ATOM 652 C CA . ILE A 1 85 ? 6.222 -8.456 -6.670 1.00 90.75 85 ILE A CA 1
ATOM 653 C C . ILE A 1 85 ? 5.068 -9.449 -6.651 1.00 90.75 85 ILE A C 1
ATOM 655 O O . ILE A 1 85 ? 4.062 -9.259 -7.333 1.00 90.75 85 ILE A O 1
ATOM 659 N N . LYS A 1 86 ? 5.218 -10.533 -5.892 1.00 91.38 86 LYS A N 1
ATOM 660 C CA . LYS A 1 86 ? 4.197 -11.577 -5.821 1.00 91.38 86 LYS A CA 1
ATOM 661 C C . LYS A 1 86 ? 2.942 -11.051 -5.122 1.00 91.38 86 LYS A C 1
ATOM 663 O O . LYS A 1 86 ? 2.981 -10.099 -4.342 1.00 91.38 86 LYS A O 1
ATOM 668 N N . LYS A 1 87 ? 1.814 -11.716 -5.373 1.00 90.75 87 LYS A N 1
ATOM 669 C CA . LYS A 1 87 ? 0.635 -11.595 -4.510 1.00 90.75 87 LYS A CA 1
ATOM 670 C C . LYS A 1 87 ? 1.010 -11.999 -3.080 1.00 90.75 87 LYS A C 1
ATOM 672 O O . LYS A 1 87 ? 1.835 -12.890 -2.886 1.00 90.75 87 LYS A O 1
ATOM 677 N N . SER A 1 88 ? 0.362 -11.382 -2.099 1.00 88.94 88 SER A N 1
ATOM 678 C CA . SER A 1 88 ? 0.584 -11.633 -0.675 1.00 88.94 88 SER A CA 1
ATOM 679 C C . SER A 1 88 ? 1.970 -11.225 -0.163 1.00 88.94 88 SER A C 1
ATOM 681 O O . SER A 1 88 ? 2.365 -11.636 0.924 1.00 88.94 88 SER A O 1
ATOM 683 N N . THR A 1 89 ? 2.692 -10.383 -0.904 1.00 89.62 89 THR A N 1
ATOM 684 C CA . THR A 1 89 ? 3.903 -9.723 -0.410 1.00 89.62 89 THR A CA 1
ATOM 685 C C . THR A 1 89 ? 3.511 -8.568 0.502 1.00 89.62 89 THR A C 1
ATOM 687 O O . THR A 1 89 ? 2.652 -7.758 0.146 1.00 89.62 89 THR A O 1
ATOM 690 N N . ILE A 1 90 ? 4.140 -8.496 1.675 1.00 91.56 90 ILE A N 1
ATOM 691 C CA . ILE A 1 90 ? 3.961 -7.384 2.605 1.00 91.56 90 ILE A CA 1
ATOM 692 C C . ILE A 1 90 ? 4.962 -6.286 2.263 1.00 91.56 90 ILE A C 1
ATOM 694 O O . ILE A 1 90 ? 6.147 -6.549 2.071 1.00 91.56 90 ILE A O 1
ATOM 698 N N . LEU A 1 91 ? 4.463 -5.060 2.166 1.00 90.56 91 LEU A N 1
ATOM 699 C CA . LEU A 1 91 ? 5.242 -3.866 1.884 1.00 90.56 91 LEU A CA 1
ATOM 700 C C . LEU A 1 91 ? 5.079 -2.902 3.052 1.00 90.56 91 LEU A C 1
ATOM 702 O O . LEU A 1 91 ? 3.960 -2.646 3.494 1.00 90.56 91 LEU A O 1
ATOM 706 N N . VAL A 1 92 ? 6.201 -2.370 3.525 1.00 90.50 92 VAL A N 1
ATOM 707 C CA . VAL A 1 92 ? 6.250 -1.375 4.597 1.00 90.50 92 VAL A CA 1
ATOM 708 C C . VAL A 1 92 ? 6.532 -0.017 3.961 1.00 90.50 92 VAL A C 1
ATOM 710 O O . VAL A 1 92 ? 7.561 0.168 3.303 1.00 90.50 92 VAL A O 1
ATOM 713 N N . LEU A 1 93 ? 5.594 0.910 4.125 1.00 91.00 93 LEU A N 1
ATOM 714 C CA . LEU A 1 93 ? 5.633 2.277 3.616 1.00 91.00 93 LEU A CA 1
ATOM 715 C C . LEU A 1 93 ? 5.776 3.255 4.772 1.00 91.00 93 LEU A C 1
ATOM 717 O O . LEU A 1 93 ? 5.418 2.922 5.890 1.00 91.00 93 LEU A O 1
ATOM 721 N N . LYS A 1 94 ? 6.310 4.445 4.502 1.00 89.31 94 LYS A N 1
ATOM 722 C CA . LYS A 1 94 ? 6.537 5.493 5.503 1.00 89.31 94 LYS A CA 1
ATOM 723 C C . LYS A 1 94 ? 6.067 6.848 4.994 1.00 89.31 94 LYS A C 1
ATOM 725 O O . LYS A 1 94 ? 5.965 7.063 3.786 1.00 89.31 94 LYS A O 1
ATOM 730 N N . GLY A 1 95 ? 5.894 7.788 5.915 1.00 88.12 95 GLY A N 1
ATOM 731 C CA . GLY A 1 95 ? 5.592 9.187 5.605 1.00 88.12 95 GLY A CA 1
ATOM 732 C C . GLY A 1 95 ? 4.109 9.530 5.680 1.00 88.12 95 GLY A C 1
ATOM 733 O O . GLY A 1 95 ? 3.747 10.681 5.448 1.00 88.12 95 GLY A O 1
ATOM 734 N N . GLU A 1 96 ? 3.258 8.572 6.038 1.00 90.8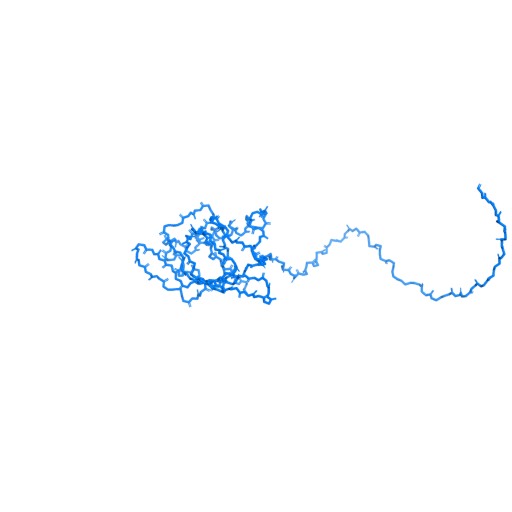1 96 GLU A N 1
ATOM 735 C CA . GLU A 1 96 ? 1.851 8.825 6.311 1.00 90.81 96 GLU A CA 1
ATOM 736 C C . GLU A 1 96 ? 1.633 9.611 7.610 1.00 90.81 96 GLU A C 1
ATOM 738 O O . GLU A 1 96 ? 2.463 9.616 8.524 1.00 90.81 96 GLU A O 1
ATOM 743 N N . ASN A 1 97 ? 0.457 10.226 7.732 1.00 91.62 97 ASN A N 1
ATOM 744 C CA . ASN A 1 97 ? -0.026 10.715 9.016 1.00 91.62 97 ASN A CA 1
ATOM 745 C C . ASN A 1 97 ? -0.639 9.552 9.819 1.00 91.62 97 ASN A C 1
ATOM 747 O O . ASN A 1 97 ? -1.752 9.104 9.547 1.00 91.62 97 ASN A O 1
ATOM 751 N N . ALA A 1 98 ? 0.080 9.076 10.837 1.00 89.00 98 ALA A N 1
ATOM 752 C CA . ALA A 1 98 ? -0.348 7.940 11.655 1.00 89.00 98 ALA A CA 1
ATOM 753 C C . ALA A 1 98 ? -1.675 8.157 12.398 1.00 89.00 98 ALA A C 1
ATOM 755 O O . ALA A 1 98 ? -2.426 7.203 12.586 1.00 89.00 98 ALA A O 1
ATOM 756 N N . GLU A 1 99 ? -1.987 9.386 12.821 1.00 91.19 99 GLU A N 1
ATOM 757 C CA . GLU A 1 99 ? -3.253 9.678 13.510 1.00 91.19 99 GLU A CA 1
ATOM 758 C C . GLU A 1 99 ? -4.443 9.549 12.562 1.00 91.19 99 GLU A C 1
ATOM 760 O O . GLU A 1 99 ? -5.470 8.964 12.910 1.00 91.19 99 GLU A O 1
ATOM 765 N N . GLU A 1 100 ? -4.280 10.059 11.342 1.00 94.56 100 GLU A N 1
ATOM 766 C CA . GLU A 1 100 ? -5.262 9.923 10.273 1.00 94.56 100 GLU A CA 1
ATOM 767 C C . GLU A 1 100 ? -5.483 8.448 9.922 1.00 94.56 100 GLU A C 1
ATOM 769 O O . GLU A 1 100 ? -6.624 7.980 9.909 1.00 94.56 100 GLU A O 1
ATOM 774 N N . VAL A 1 101 ? -4.402 7.691 9.714 1.00 94.25 101 VAL A N 1
ATOM 775 C CA . VAL A 1 101 ? -4.492 6.262 9.394 1.00 94.25 101 VAL A CA 1
ATOM 776 C C . VAL A 1 101 ? -5.143 5.482 10.533 1.00 94.25 101 VAL A C 1
ATOM 778 O O . VAL A 1 101 ? -6.084 4.732 10.280 1.00 94.25 101 VAL A O 1
ATOM 781 N N . ALA A 1 102 ? -4.732 5.684 11.788 1.00 93.56 102 ALA A N 1
ATOM 782 C CA . ALA A 1 102 ? -5.340 5.017 12.942 1.00 93.56 102 ALA A CA 1
ATOM 783 C C . ALA A 1 102 ? -6.857 5.271 13.013 1.00 93.56 102 ALA A C 1
ATOM 785 O O . ALA A 1 102 ? -7.641 4.331 13.184 1.00 93.56 102 ALA A O 1
ATOM 786 N N . LYS A 1 103 ? -7.282 6.521 12.776 1.00 95.06 103 LYS A N 1
ATOM 787 C CA . LYS A 1 103 ? -8.698 6.902 12.723 1.00 95.06 103 LYS A CA 1
ATOM 788 C C . LYS A 1 103 ? -9.450 6.167 11.613 1.00 95.06 103 LYS A C 1
ATOM 790 O O . LYS A 1 103 ? -10.527 5.633 11.874 1.00 95.06 103 LYS A O 1
ATOM 795 N N . ILE A 1 104 ? -8.888 6.089 10.404 1.00 95.62 104 ILE A N 1
ATOM 796 C CA . ILE A 1 104 ? -9.495 5.355 9.279 1.00 95.62 104 ILE A CA 1
ATOM 797 C C . ILE A 1 104 ? -9.588 3.860 9.598 1.00 95.62 104 ILE A C 1
ATOM 799 O O . ILE A 1 104 ? -10.609 3.229 9.324 1.00 95.62 104 ILE A O 1
ATOM 803 N N . LEU A 1 105 ? -8.569 3.284 10.237 1.00 93.88 105 LEU A N 1
ATOM 804 C CA . LEU A 1 105 ? -8.565 1.885 10.673 1.00 93.88 105 LEU A CA 1
ATOM 805 C C . LEU A 1 105 ? -9.522 1.614 11.846 1.00 93.88 105 LEU A C 1
ATOM 807 O O . LEU A 1 105 ? -9.904 0.466 12.076 1.00 93.88 105 LEU A O 1
ATOM 811 N N . GLY A 1 106 ? -9.993 2.657 12.536 1.00 92.88 106 GLY A N 1
ATOM 812 C CA . GLY A 1 106 ? -10.886 2.552 13.691 1.00 92.88 106 GLY A CA 1
ATOM 813 C C . GLY A 1 106 ? -10.195 1.964 14.917 1.00 92.88 106 GLY A C 1
ATOM 814 O O . GLY A 1 106 ? -10.821 1.209 15.658 1.00 92.88 106 GLY A O 1
ATOM 815 N N . ILE A 1 107 ? -8.911 2.271 15.087 1.00 91.94 107 ILE A N 1
ATOM 816 C CA . ILE A 1 107 ? -8.100 1.902 16.251 1.00 91.94 107 ILE A CA 1
ATOM 817 C C . ILE A 1 107 ? -7.519 3.161 16.894 1.00 91.94 107 ILE A C 1
ATOM 819 O O . ILE A 1 107 ? -7.537 4.240 16.296 1.00 91.94 107 ILE A O 1
ATOM 823 N N . SER A 1 108 ? -7.004 3.039 18.117 1.00 90.56 108 SER A N 1
ATOM 824 C CA . SER A 1 108 ? -6.323 4.162 18.761 1.00 90.56 108 SER A CA 1
ATOM 825 C C . SER A 1 108 ? -4.934 4.392 18.153 1.00 90.56 108 SER A C 1
ATOM 827 O O . SER A 1 108 ? -4.338 3.493 17.549 1.00 90.56 108 SER A O 1
ATOM 829 N N . LYS A 1 109 ? -4.390 5.600 18.338 1.00 86.56 109 LYS A N 1
ATOM 830 C CA . LYS A 1 109 ? -3.022 5.935 17.922 1.00 86.56 109 LYS A CA 1
ATOM 831 C C . LYS A 1 109 ? -1.997 5.028 18.612 1.00 86.56 109 LYS A C 1
ATOM 833 O O . LYS A 1 109 ? -1.049 4.570 17.984 1.00 86.56 109 LYS A O 1
ATOM 838 N N . GLU A 1 110 ? -2.211 4.728 19.887 1.00 87.38 110 GLU A N 1
ATOM 839 C CA . GLU A 1 110 ? -1.346 3.870 20.700 1.00 87.38 110 GLU A CA 1
ATOM 840 C C . GLU A 1 110 ? -1.394 2.416 20.215 1.00 87.38 110 GLU A C 1
ATOM 842 O O . GLU A 1 110 ? -0.367 1.737 20.175 1.00 87.38 110 GLU A O 1
ATOM 847 N N . GLU A 1 111 ? -2.573 1.929 19.809 1.00 86.94 111 GLU A N 1
ATOM 848 C CA . GLU A 1 111 ? -2.708 0.600 19.208 1.00 86.94 111 GLU A CA 1
ATOM 849 C C . GLU A 1 111 ? -1.987 0.532 17.858 1.00 86.94 111 GLU A C 1
ATOM 851 O O . GLU A 1 111 ? -1.243 -0.422 17.619 1.00 86.94 111 GLU A O 1
ATOM 856 N N . TYR A 1 112 ? -2.135 1.558 17.014 1.00 87.50 112 TYR A N 1
ATOM 857 C CA . TYR A 1 112 ? -1.403 1.665 15.749 1.00 87.50 112 TYR A CA 1
ATOM 858 C C . TYR A 1 112 ? 0.115 1.579 15.976 1.00 87.50 112 TYR A C 1
ATOM 860 O O . TYR A 1 112 ? 0.777 0.714 15.406 1.00 87.50 112 TYR A O 1
ATOM 868 N N . GLN A 1 113 ? 0.644 2.382 16.903 1.00 82.19 113 GLN A N 1
ATOM 869 C CA . GLN A 1 113 ? 2.062 2.397 17.285 1.00 82.19 113 GLN A CA 1
ATOM 870 C C . GLN A 1 113 ? 2.566 1.052 17.814 1.00 82.19 113 GLN A C 1
ATOM 872 O O . GLN A 1 113 ? 3.653 0.586 17.470 1.00 82.19 113 GLN A O 1
ATOM 877 N N . LYS A 1 114 ? 1.777 0.398 18.670 1.00 82.19 114 LYS A N 1
ATOM 878 C CA . LYS A 1 114 ? 2.146 -0.902 19.234 1.00 82.19 114 LYS A CA 1
ATOM 879 C C . LYS A 1 114 ? 2.235 -1.973 18.148 1.00 82.19 114 LYS A C 1
ATOM 881 O O . LYS A 1 114 ? 3.171 -2.773 18.153 1.00 82.19 114 LYS A O 1
ATOM 886 N N . LEU A 1 115 ? 1.260 -2.010 17.242 1.00 75.50 115 LEU A N 1
ATOM 887 C CA . LEU A 1 115 ? 1.223 -2.989 16.156 1.00 75.50 115 LEU A CA 1
ATOM 888 C C . LEU A 1 115 ? 2.318 -2.733 15.113 1.00 75.50 115 LEU A C 1
ATOM 890 O O . LEU A 1 115 ? 2.839 -3.689 14.537 1.00 75.50 115 LEU A O 1
ATOM 894 N N . GLU A 1 116 ? 2.700 -1.473 14.918 1.00 70.38 116 GLU A N 1
ATOM 895 C CA . GLU A 1 116 ? 3.817 -1.075 14.066 1.00 70.38 116 GLU A CA 1
ATOM 896 C C . GLU A 1 116 ? 5.166 -1.558 14.619 1.00 70.38 116 GLU A C 1
ATOM 898 O O . GLU A 1 116 ? 5.909 -2.233 13.910 1.00 70.38 116 GLU A O 1
ATOM 903 N N . ASN A 1 117 ? 5.462 -1.298 15.898 1.00 68.12 117 ASN A N 1
ATOM 904 C CA . ASN A 1 117 ? 6.722 -1.728 16.520 1.00 68.12 117 ASN A CA 1
ATOM 905 C C . ASN A 1 117 ? 6.928 -3.250 16.420 1.00 68.12 117 ASN A C 1
ATOM 907 O O . ASN A 1 117 ? 8.044 -3.729 16.207 1.00 68.12 117 ASN A O 1
ATOM 911 N N . ILE A 1 118 ? 5.843 -4.024 16.515 1.00 63.00 118 ILE A N 1
ATOM 912 C CA . ILE A 1 118 ? 5.870 -5.478 16.304 1.00 63.00 118 ILE A CA 1
ATOM 913 C C . ILE A 1 118 ? 6.180 -5.817 14.838 1.00 63.00 118 ILE A C 1
ATOM 915 O O . ILE A 1 118 ? 6.964 -6.729 14.577 1.00 63.00 118 ILE A O 1
ATOM 919 N N . ALA A 1 119 ? 5.582 -5.107 13.878 1.00 59.53 119 ALA A N 1
ATOM 920 C CA . ALA A 1 119 ? 5.834 -5.326 12.455 1.00 59.53 119 ALA A CA 1
ATOM 921 C C . ALA A 1 119 ? 7.290 -5.001 12.074 1.00 59.53 119 ALA A C 1
ATOM 923 O O . ALA A 1 119 ? 7.928 -5.807 11.400 1.00 59.53 119 ALA A O 1
ATOM 924 N N . GLN A 1 120 ? 7.844 -3.890 12.572 1.00 58.66 120 GLN A N 1
ATOM 925 C CA . GLN A 1 120 ? 9.239 -3.507 12.332 1.00 58.66 120 GLN A CA 1
ATOM 926 C C . GLN A 1 120 ? 10.233 -4.493 12.964 1.00 58.66 120 GLN A C 1
ATOM 928 O O . GLN A 1 120 ? 11.181 -4.916 12.308 1.00 58.66 120 GLN A O 1
ATOM 933 N N . THR A 1 121 ? 10.002 -4.919 14.212 1.00 53.81 121 THR A N 1
ATOM 934 C CA . THR A 1 121 ? 10.898 -5.868 14.903 1.00 53.81 121 THR A CA 1
ATOM 935 C C . THR A 1 121 ? 10.935 -7.227 14.198 1.00 53.81 121 THR A C 1
ATOM 937 O O . THR A 1 121 ? 11.984 -7.864 14.131 1.00 53.81 121 THR A O 1
ATOM 940 N N . ASN A 1 122 ? 9.812 -7.672 13.631 1.00 50.12 122 ASN A N 1
ATOM 941 C CA . ASN A 1 122 ? 9.767 -8.917 12.866 1.00 50.12 122 ASN A CA 1
ATOM 942 C C . ASN A 1 122 ? 10.390 -8.762 11.472 1.00 50.12 122 ASN A C 1
ATOM 944 O O . ASN A 1 122 ? 11.036 -9.693 10.998 1.00 50.12 122 ASN A O 1
ATOM 948 N N . ALA A 1 123 ? 10.252 -7.591 10.839 1.00 49.62 123 ALA A N 1
ATOM 949 C CA . ALA A 1 123 ? 10.828 -7.341 9.521 1.00 49.62 123 ALA A CA 1
ATOM 950 C C . ALA A 1 123 ? 12.366 -7.382 9.511 1.00 49.62 123 ALA A C 1
ATOM 952 O O . ALA A 1 123 ? 12.966 -7.825 8.536 1.00 49.62 123 ALA A O 1
ATOM 953 N N . THR A 1 124 ? 12.997 -6.982 10.616 1.00 49.03 124 THR A N 1
ATOM 954 C CA . THR A 1 124 ? 14.457 -7.031 10.795 1.00 49.03 124 THR A CA 1
ATOM 955 C C . THR A 1 124 ? 14.995 -8.458 10.981 1.00 49.03 124 THR A C 1
ATOM 957 O O . THR A 1 124 ? 16.171 -8.699 10.727 1.00 49.03 124 THR A O 1
ATOM 960 N N . ASN A 1 125 ? 14.158 -9.411 11.412 1.00 38.94 125 ASN A N 1
ATOM 961 C CA . ASN A 1 125 ? 14.589 -10.749 11.841 1.00 38.94 125 ASN A CA 1
ATOM 962 C C . ASN A 1 125 ? 14.171 -11.895 10.896 1.00 38.94 125 ASN A C 1
ATOM 964 O O . ASN A 1 125 ? 14.607 -13.027 11.100 1.00 38.94 125 ASN A O 1
ATOM 968 N N . ASP A 1 126 ? 13.345 -11.635 9.877 1.00 35.88 126 ASP A N 1
ATOM 969 C CA . ASP A 1 126 ? 12.837 -12.653 8.946 1.00 35.88 126 ASP A CA 1
ATOM 970 C C . ASP A 1 126 ? 13.273 -12.350 7.492 1.00 35.88 126 ASP A C 1
ATOM 972 O O . ASP A 1 126 ? 12.927 -11.291 6.954 1.00 35.88 126 ASP A O 1
ATOM 976 N N . PRO A 1 127 ? 13.999 -13.256 6.803 1.00 41.38 127 PRO A N 1
ATOM 977 C CA . PRO A 1 127 ? 14.428 -13.054 5.417 1.00 41.38 127 PRO A CA 1
ATOM 978 C C . PRO A 1 127 ? 13.269 -12.899 4.414 1.00 41.38 127 PRO A C 1
ATOM 980 O O . PRO A 1 127 ? 13.497 -12.385 3.319 1.00 41.38 127 PRO A O 1
ATOM 983 N N . MET A 1 128 ? 12.026 -13.271 4.761 1.00 43.41 128 MET A N 1
ATOM 984 C CA . MET A 1 128 ? 10.845 -12.950 3.939 1.00 43.41 128 MET A CA 1
ATOM 985 C C . MET A 1 128 ? 10.436 -11.465 3.983 1.00 43.41 128 MET A C 1
ATOM 987 O O . MET A 1 128 ? 9.710 -11.019 3.093 1.00 43.41 128 MET A O 1
ATOM 991 N N . TYR A 1 129 ? 10.905 -10.699 4.973 1.00 41.97 129 TYR A N 1
ATOM 992 C CA . TYR A 1 129 ? 10.674 -9.255 5.129 1.00 41.97 129 TYR A CA 1
ATOM 993 C C . TYR A 1 129 ? 11.921 -8.397 4.853 1.00 41.97 129 TYR A C 1
ATOM 995 O O . TYR A 1 129 ? 11.807 -7.185 4.661 1.00 41.97 129 TYR A O 1
ATOM 1003 N N . ALA A 1 130 ? 13.102 -9.017 4.783 1.00 33.81 130 ALA A N 1
ATOM 1004 C CA . ALA A 1 130 ? 14.411 -8.363 4.717 1.00 33.81 130 ALA A CA 1
ATOM 1005 C C . ALA A 1 130 ? 14.707 -7.558 3.433 1.00 33.81 130 ALA A C 1
ATOM 1007 O O . ALA A 1 130 ? 15.825 -7.080 3.260 1.00 33.81 130 ALA A O 1
ATOM 1008 N N . ASN A 1 131 ? 13.737 -7.379 2.530 1.00 36.47 131 ASN A N 1
ATOM 1009 C CA . ASN A 1 131 ? 13.928 -6.595 1.310 1.00 36.47 131 ASN A CA 1
ATOM 1010 C C . ASN A 1 131 ? 13.095 -5.306 1.255 1.00 36.47 131 ASN A C 1
ATOM 1012 O O . ASN A 1 131 ? 12.882 -4.767 0.175 1.00 36.47 131 ASN A O 1
ATOM 1016 N N . THR A 1 132 ? 12.652 -4.763 2.392 1.00 38.22 132 THR A N 1
ATOM 1017 C CA . THR A 1 132 ? 12.283 -3.337 2.451 1.00 38.22 132 THR A CA 1
ATOM 1018 C C . THR A 1 132 ? 13.567 -2.496 2.571 1.00 38.22 132 THR A C 1
ATOM 1020 O O . THR A 1 132 ? 14.397 -2.833 3.413 1.00 38.22 132 THR A O 1
ATOM 1023 N N . PRO A 1 133 ? 13.786 -1.408 1.802 1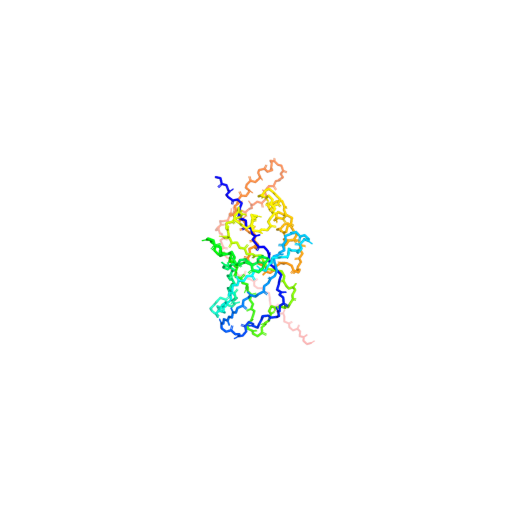.00 40.12 133 PRO A N 1
ATOM 1024 C CA . PRO A 1 133 ? 15.092 -0.730 1.694 1.00 40.1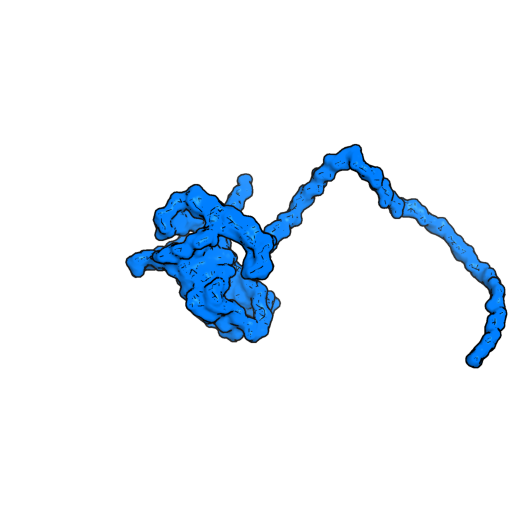2 133 PRO A CA 1
ATOM 1025 C C . PRO A 1 133 ? 15.527 0.075 2.920 1.00 40.12 133 PRO A C 1
ATOM 1027 O O . PRO A 1 133 ? 16.485 0.838 2.843 1.00 40.12 133 PRO A O 1
ATOM 1030 N N . PHE A 1 134 ? 14.853 -0.086 4.050 1.00 38.38 134 PHE A N 1
ATOM 1031 C CA . PHE A 1 134 ? 15.234 0.554 5.294 1.00 38.38 134 PHE A CA 1
ATOM 1032 C C . PHE A 1 134 ? 15.588 -0.515 6.318 1.00 38.38 134 PHE A C 1
ATOM 1034 O O . PHE A 1 134 ? 14.925 -0.637 7.346 1.00 38.38 134 PHE A O 1
ATOM 1041 N N . SER A 1 135 ? 16.680 -1.246 6.072 1.00 29.33 135 SER A N 1
ATOM 1042 C CA . SER A 1 135 ? 17.528 -1.608 7.206 1.00 29.33 135 SER A CA 1
ATOM 1043 C C . SER A 1 135 ? 17.866 -0.295 7.892 1.00 29.33 135 SER A C 1
ATOM 1045 O O . SER A 1 135 ? 18.459 0.593 7.278 1.00 29.33 135 SER A O 1
ATOM 1047 N N . ASN A 1 136 ? 17.417 -0.139 9.133 1.00 33.41 136 ASN A N 1
ATOM 1048 C CA . ASN A 1 136 ? 17.795 0.971 9.987 1.00 33.41 136 ASN A CA 1
ATOM 1049 C C . ASN A 1 136 ? 19.274 0.784 10.364 1.00 33.41 136 ASN A C 1
ATOM 1051 O O . ASN A 1 136 ? 19.607 0.437 11.491 1.00 33.41 136 ASN A O 1
ATOM 1055 N N . GLY A 1 137 ? 20.160 0.950 9.381 1.00 32.66 137 GLY A N 1
ATOM 1056 C CA . GLY A 1 137 ? 21.564 1.240 9.594 1.00 32.66 137 GLY A CA 1
ATOM 1057 C C . GLY A 1 137 ? 21.629 2.663 10.111 1.00 32.66 137 GLY A C 1
ATOM 1058 O O . GLY A 1 137 ? 21.871 3.601 9.358 1.00 32.66 137 GLY A O 1
ATOM 1059 N N . SER A 1 138 ? 21.315 2.834 11.393 1.00 33.84 138 SER A N 1
ATOM 1060 C CA . SER A 1 138 ? 21.769 4.002 12.120 1.00 33.84 138 SER A CA 1
ATOM 1061 C C . SER A 1 138 ? 23.288 3.897 12.184 1.00 33.84 138 SER A C 1
ATOM 1063 O O . SER A 1 138 ? 23.837 3.283 13.094 1.00 33.84 138 SER A O 1
ATOM 1065 N N . ASP A 1 139 ? 23.965 4.493 11.205 1.00 43.72 139 ASP A N 1
ATOM 1066 C CA . ASP A 1 139 ? 25.299 5.031 11.429 1.00 43.72 139 ASP A CA 1
ATOM 1067 C C . ASP A 1 139 ? 25.154 6.093 12.519 1.00 43.72 139 ASP A C 1
ATOM 1069 O O . ASP A 1 139 ? 24.753 7.231 12.282 1.00 43.72 139 ASP A O 1
ATOM 1073 N N . SER A 1 140 ? 25.376 5.682 13.761 1.00 32.91 140 SER A N 1
ATOM 1074 C CA . SER A 1 140 ? 25.561 6.561 14.909 1.00 32.91 140 SER A CA 1
ATOM 1075 C C . SER A 1 140 ? 26.349 5.787 15.956 1.00 32.91 140 SER A C 1
ATOM 1077 O O . SER A 1 140 ? 25.787 5.119 16.816 1.00 32.91 140 SER A O 1
ATOM 1079 N N . SER A 1 141 ? 27.672 5.846 15.801 1.00 43.91 141 SER A N 1
ATOM 1080 C CA . SER A 1 141 ? 28.669 5.874 16.875 1.00 43.91 141 SER A CA 1
ATOM 1081 C C . SER A 1 141 ? 28.159 5.498 18.276 1.00 43.91 141 SER A C 1
ATOM 1083 O O . SER A 1 141 ? 27.725 6.366 19.036 1.00 43.91 141 SER A O 1
ATOM 1085 N N . ALA A 1 142 ? 28.305 4.230 18.650 1.00 32.12 142 ALA A N 1
ATOM 1086 C CA . ALA A 1 142 ? 28.383 3.840 20.050 1.00 32.12 142 ALA A CA 1
ATOM 1087 C C . ALA A 1 142 ? 29.865 3.668 20.404 1.00 32.12 142 ALA A C 1
ATOM 1089 O O . ALA A 1 142 ? 30.455 2.603 20.230 1.00 32.12 142 ALA A O 1
ATOM 1090 N N . TYR A 1 143 ? 30.478 4.758 20.871 1.00 33.22 143 TYR A N 1
ATOM 1091 C CA . TYR A 1 143 ? 31.597 4.659 21.800 1.00 33.22 143 TYR A CA 1
ATOM 1092 C C . TYR A 1 143 ? 31.042 4.100 23.112 1.00 33.22 143 TYR A C 1
ATOM 1094 O O . TYR A 1 143 ? 30.707 4.866 24.012 1.00 33.22 143 TYR A O 1
ATOM 1102 N N . ASP A 1 144 ? 30.935 2.779 23.219 1.00 32.28 144 ASP A N 1
ATOM 1103 C CA . ASP A 1 144 ? 30.808 2.139 24.522 1.00 32.28 144 ASP A CA 1
ATOM 1104 C C . ASP A 1 144 ? 32.208 1.832 25.049 1.00 32.28 144 ASP A C 1
ATOM 1106 O O . ASP A 1 144 ? 32.910 0.914 24.620 1.00 32.28 144 ASP A O 1
ATOM 1110 N N . ASN A 1 145 ? 32.617 2.689 25.983 1.00 33.78 145 ASN A N 1
ATOM 1111 C CA . ASN A 1 145 ? 33.753 2.506 26.866 1.00 33.78 145 ASN A CA 1
ATOM 1112 C C . ASN A 1 145 ? 33.544 1.234 27.698 1.00 33.78 145 ASN A C 1
ATOM 1114 O O . ASN A 1 145 ? 32.886 1.267 28.737 1.00 33.78 145 ASN A O 1
ATOM 1118 N N . ASN A 1 146 ? 34.142 0.124 27.274 1.00 30.88 146 ASN A N 1
ATOM 1119 C CA . ASN A 1 146 ? 34.455 -0.981 28.171 1.00 30.88 146 ASN A CA 1
ATOM 1120 C C . ASN A 1 146 ? 35.865 -0.745 28.754 1.00 30.88 146 ASN A C 1
ATOM 1122 O O . ASN A 1 146 ? 36.835 -0.821 28.000 1.00 30.88 146 ASN A O 1
ATOM 1126 N N . PRO A 1 147 ? 36.034 -0.454 30.058 1.00 41.16 147 PRO A N 1
ATOM 1127 C CA . PRO A 1 147 ? 37.338 -0.122 30.629 1.00 41.16 147 PRO A CA 1
ATOM 1128 C C . PRO A 1 147 ? 38.203 -1.346 30.974 1.00 41.16 147 PRO A C 1
ATOM 1130 O O . PRO A 1 147 ? 39.108 -1.220 31.788 1.00 41.16 147 PRO A O 1
ATOM 1133 N N . ASN A 1 148 ? 37.969 -2.524 30.386 1.00 41.38 148 ASN A N 1
ATOM 1134 C CA . ASN A 1 148 ? 38.823 -3.693 30.610 1.00 41.38 148 ASN A CA 1
ATOM 1135 C C . ASN A 1 148 ? 38.817 -4.656 29.410 1.00 41.38 148 ASN A C 1
ATOM 1137 O O . ASN A 1 148 ? 37.996 -5.568 29.350 1.00 41.38 148 ASN A O 1
ATOM 1141 N N . SER A 1 149 ? 39.745 -4.462 28.467 1.00 31.02 149 SER A N 1
ATOM 1142 C CA . SER A 1 149 ? 40.543 -5.536 27.841 1.00 31.02 149 SER A CA 1
ATOM 1143 C C . SER A 1 149 ? 41.588 -4.911 26.894 1.00 31.02 149 SER A C 1
ATOM 1145 O O . SER A 1 149 ? 41.237 -3.982 26.167 1.00 31.02 149 SER A O 1
ATOM 1147 N N . PRO A 1 150 ? 42.865 -5.337 26.924 1.00 37.75 150 PRO A N 1
ATOM 1148 C CA . PRO A 1 150 ? 43.992 -4.568 26.398 1.00 37.75 150 PRO A CA 1
ATOM 1149 C C . PRO A 1 150 ? 44.029 -4.479 24.866 1.00 37.75 150 PRO A C 1
ATOM 1151 O O . PRO A 1 150 ? 43.756 -5.432 24.143 1.00 37.75 150 PRO A O 1
ATOM 1154 N N . ASN A 1 151 ? 44.385 -3.279 24.418 1.00 32.69 151 ASN A N 1
ATOM 1155 C CA . ASN A 1 151 ? 44.459 -2.808 23.044 1.00 32.69 151 ASN A CA 1
ATOM 1156 C C . ASN A 1 151 ? 45.863 -3.082 22.473 1.00 32.69 151 ASN A C 1
ATOM 1158 O O . ASN A 1 151 ? 46.805 -2.404 22.877 1.00 32.69 151 ASN A O 1
ATOM 1162 N N . ASP A 1 152 ? 46.003 -4.009 21.523 1.00 35.31 152 ASP A N 1
ATOM 1163 C CA . ASP A 1 152 ? 47.227 -4.156 20.724 1.00 35.31 152 ASP A CA 1
ATOM 1164 C C . ASP A 1 152 ? 47.035 -3.472 19.364 1.00 35.31 152 ASP A C 1
ATOM 1166 O O . ASP A 1 152 ? 46.659 -4.089 18.370 1.00 35.31 152 ASP A O 1
ATOM 1170 N N . ASN A 1 153 ? 47.305 -2.165 19.324 1.00 37.19 153 ASN A N 1
ATOM 1171 C CA . ASN A 1 153 ? 47.563 -1.432 18.087 1.00 37.19 153 ASN A CA 1
ATOM 1172 C C . ASN A 1 153 ? 49.054 -1.079 18.047 1.00 37.19 153 ASN A C 1
ATOM 1174 O O . ASN A 1 153 ? 49.493 -0.150 18.724 1.00 37.19 153 ASN A O 1
ATOM 1178 N N . ALA A 1 154 ? 49.828 -1.782 17.223 1.00 33.84 154 ALA A N 1
ATOM 1179 C CA . ALA A 1 154 ? 51.157 -1.335 16.824 1.00 33.84 154 ALA A CA 1
ATOM 1180 C C . ALA A 1 154 ? 51.055 -0.612 15.473 1.00 33.84 154 ALA A C 1
ATOM 1182 O O . ALA A 1 154 ? 50.986 -1.239 14.418 1.00 33.84 154 ALA A O 1
ATOM 1183 N N . ILE A 1 155 ? 51.059 0.722 15.513 1.00 39.78 155 ILE A N 1
ATOM 1184 C CA . ILE A 1 155 ? 51.420 1.571 14.374 1.00 39.78 155 ILE A CA 1
ATOM 1185 C C . ILE A 1 155 ? 52.748 2.269 14.711 1.00 39.78 155 ILE A C 1
ATOM 1187 O O . ILE A 1 155 ? 52.869 2.908 15.753 1.00 39.78 155 ILE A O 1
ATOM 1191 N N . ASN A 1 156 ? 53.679 2.181 13.753 1.00 38.34 156 ASN A N 1
ATOM 1192 C CA . ASN A 1 156 ? 54.919 2.945 13.530 1.00 38.34 156 ASN A CA 1
ATOM 1193 C C . ASN A 1 156 ? 56.261 2.489 14.146 1.00 38.34 156 ASN A C 1
ATOM 1195 O O . ASN A 1 156 ? 56.584 2.772 15.295 1.00 38.34 156 ASN A O 1
ATOM 1199 N N . GLY A 1 157 ? 57.144 2.026 13.251 1.00 34.38 157 GLY A N 1
ATOM 1200 C CA . GLY A 1 157 ? 58.600 2.233 13.276 1.00 34.38 157 GLY A CA 1
ATOM 1201 C C . GLY A 1 157 ? 59.117 2.183 11.830 1.00 34.38 157 GLY A C 1
ATOM 1202 O O . GLY A 1 157 ? 59.051 1.134 11.206 1.00 34.38 157 GLY A O 1
ATOM 1203 N N . LYS A 1 158 ? 59.276 3.338 11.172 1.00 36.47 158 LYS A N 1
ATOM 1204 C CA . LYS A 1 158 ? 60.551 4.039 10.909 1.00 36.47 158 LYS A CA 1
ATOM 1205 C C . LYS A 1 158 ? 61.551 3.265 10.035 1.00 36.47 158 LYS A C 1
ATOM 1207 O O . LYS A 1 158 ? 62.070 2.237 10.443 1.00 36.47 158 LYS A O 1
ATOM 1212 N N . ASP A 1 159 ? 61.817 3.863 8.873 1.00 39.72 159 ASP A N 1
ATOM 1213 C CA . ASP A 1 159 ? 63.055 3.914 8.084 1.00 39.72 159 ASP A CA 1
ATOM 1214 C C . ASP A 1 159 ? 64.213 3.001 8.511 1.00 39.72 159 ASP A C 1
ATOM 1216 O O . ASP A 1 159 ? 64.749 3.126 9.613 1.00 39.72 159 ASP A O 1
ATOM 1220 N N . GLY A 1 160 ? 64.713 2.187 7.576 1.00 34.06 160 GLY A N 1
ATOM 1221 C CA . GLY A 1 160 ? 66.003 1.533 7.771 1.00 34.06 160 GLY A CA 1
ATOM 1222 C C . GLY A 1 160 ? 66.424 0.544 6.688 1.00 34.06 160 GLY A C 1
ATOM 1223 O O . GLY A 1 160 ? 66.039 -0.613 6.722 1.00 34.06 160 GLY A O 1
ATOM 1224 N N . ALA A 1 161 ? 67.332 1.009 5.831 1.00 37.34 161 ALA A N 1
ATOM 1225 C CA . ALA A 1 161 ? 68.439 0.245 5.248 1.00 37.34 161 ALA A CA 1
ATOM 1226 C C . ALA A 1 161 ? 68.167 -0.772 4.116 1.00 37.34 161 ALA A C 1
ATOM 1228 O O . ALA A 1 161 ? 67.883 -1.951 4.298 1.00 37.34 161 ALA A O 1
ATOM 1229 N N . ASN A 1 162 ? 68.456 -0.265 2.918 1.00 39.91 162 ASN A N 1
ATOM 1230 C CA . ASN A 1 162 ? 69.194 -0.910 1.834 1.00 39.91 162 ASN A CA 1
ATOM 1231 C C . ASN A 1 162 ? 70.192 -1.995 2.318 1.00 39.91 162 ASN A C 1
ATOM 1233 O O . ASN A 1 162 ? 71.018 -1.726 3.190 1.00 39.91 162 ASN A O 1
ATOM 1237 N N . GLY A 1 163 ? 70.168 -3.179 1.701 1.00 35.88 163 GLY A N 1
ATOM 1238 C CA . GLY A 1 163 ? 71.091 -4.278 1.994 1.00 35.88 163 GLY A CA 1
ATOM 1239 C C . GLY A 1 163 ? 71.181 -5.256 0.827 1.00 35.88 163 GLY A C 1
ATOM 1240 O O . GLY A 1 163 ? 70.405 -6.199 0.725 1.00 35.88 163 GLY A O 1
ATOM 1241 N N . SER A 1 164 ? 72.116 -4.983 -0.078 1.00 37.97 164 SER A N 1
ATOM 1242 C CA . SER A 1 164 ? 72.476 -5.814 -1.223 1.00 37.97 164 SER A CA 1
ATOM 1243 C C . SER A 1 164 ? 73.201 -7.111 -0.837 1.00 37.97 164 SER A C 1
ATOM 1245 O O . SER A 1 164 ? 73.941 -7.127 0.144 1.00 37.97 164 SER A O 1
ATOM 1247 N N . ASN A 1 165 ? 73.158 -8.057 -1.782 1.00 40.62 165 ASN A N 1
ATOM 1248 C CA . ASN A 1 165 ? 74.121 -9.127 -2.087 1.00 40.62 165 ASN A CA 1
ATOM 1249 C C . ASN A 1 165 ? 74.071 -10.434 -1.282 1.00 40.62 165 ASN A C 1
ATOM 1251 O O . ASN A 1 165 ? 74.371 -10.469 -0.096 1.00 40.62 165 ASN A O 1
ATOM 1255 N N . GLY A 1 166 ? 73.961 -11.540 -2.033 1.00 33.62 166 GLY A N 1
ATOM 1256 C CA . GLY A 1 166 ? 74.985 -12.581 -1.920 1.00 33.62 166 GLY A CA 1
ATOM 1257 C C . GLY A 1 166 ? 74.534 -14.032 -2.079 1.00 33.62 166 GLY A C 1
ATOM 1258 O O . GLY A 1 166 ? 74.176 -14.663 -1.101 1.00 33.62 166 GLY A O 1
ATOM 1259 N N . TYR A 1 167 ? 74.698 -14.544 -3.303 1.00 37.97 167 TYR A N 1
ATOM 1260 C CA . TYR A 1 167 ? 75.173 -15.889 -3.676 1.00 37.97 167 TYR A CA 1
ATOM 1261 C C . TYR A 1 167 ? 74.502 -17.160 -3.118 1.00 37.97 167 TYR A C 1
ATOM 1263 O O . TYR A 1 167 ? 74.633 -17.512 -1.952 1.00 37.97 167 TYR A O 1
ATOM 1271 N N . GLY A 1 168 ? 73.976 -17.967 -4.045 1.00 39.53 168 GLY A N 1
ATOM 1272 C CA . GLY A 1 168 ? 73.728 -19.397 -3.851 1.00 39.53 168 GLY A CA 1
ATOM 1273 C C . GLY A 1 168 ? 73.164 -20.040 -5.115 1.00 39.53 168 GLY A C 1
ATOM 1274 O O . GLY A 1 168 ? 71.963 -20.003 -5.344 1.00 39.53 168 GLY A O 1
ATOM 1275 N N . ALA A 1 169 ? 74.054 -20.550 -5.964 1.00 39.72 169 ALA A N 1
ATOM 1276 C CA . ALA A 1 169 ? 73.766 -21.211 -7.232 1.00 39.72 169 ALA A CA 1
ATOM 1277 C C . ALA A 1 169 ? 73.309 -22.679 -7.074 1.00 39.72 169 ALA A C 1
ATOM 1279 O O . ALA A 1 169 ? 73.508 -23.283 -6.023 1.00 39.72 169 ALA A O 1
ATOM 1280 N N . ASN A 1 170 ? 72.857 -23.227 -8.212 1.00 43.12 170 ASN A N 1
ATOM 1281 C CA . ASN A 1 170 ? 72.572 -24.629 -8.569 1.00 43.12 170 ASN A CA 1
ATOM 1282 C C . ASN A 1 170 ? 71.217 -25.180 -8.090 1.00 43.12 170 ASN A C 1
ATOM 1284 O O . ASN A 1 170 ? 70.922 -25.156 -6.907 1.00 43.12 170 ASN A O 1
ATOM 1288 N N . GLY A 1 171 ? 70.334 -25.717 -8.934 1.00 37.41 171 GLY A N 1
ATOM 1289 C CA . GLY A 1 171 ? 70.474 -26.216 -10.305 1.00 37.41 171 GLY A CA 1
ATOM 1290 C C . GLY A 1 171 ? 70.016 -27.680 -10.367 1.00 37.41 171 GLY A C 1
ATOM 1291 O O . GLY A 1 171 ? 70.510 -28.474 -9.573 1.00 37.41 171 GLY A O 1
ATOM 1292 N N . ASN A 1 172 ? 69.152 -27.985 -11.348 1.00 42.34 172 ASN A N 1
ATOM 1293 C CA . ASN A 1 172 ? 68.767 -29.312 -11.868 1.00 42.34 172 ASN A CA 1
ATOM 1294 C C . ASN A 1 172 ? 67.981 -30.270 -10.948 1.00 42.34 172 ASN A C 1
ATOM 1296 O O . ASN A 1 172 ? 68.249 -30.361 -9.760 1.00 42.34 172 ASN A O 1
ATOM 1300 N N . ASP A 1 173 ? 67.057 -31.104 -11.427 1.00 43.31 173 ASP A N 1
ATOM 1301 C CA . ASP A 1 173 ? 66.484 -31.354 -12.761 1.00 43.31 173 ASP A CA 1
ATOM 1302 C C . ASP A 1 173 ? 65.312 -32.344 -12.594 1.00 43.31 173 ASP A C 1
ATOM 1304 O O . ASP A 1 173 ? 65.276 -33.055 -11.591 1.00 43.31 173 ASP A O 1
ATOM 1308 N N . GLY A 1 174 ? 64.465 -32.443 -13.628 1.00 38.62 174 GLY A N 1
ATOM 1309 C CA . GLY A 1 174 ? 64.016 -33.738 -14.180 1.00 38.62 174 GLY A CA 1
ATOM 1310 C C . GLY A 1 174 ? 62.974 -34.540 -13.417 1.00 38.62 174 GLY A C 1
ATOM 1311 O O . GLY A 1 174 ? 63.374 -35.351 -12.556 1.00 38.62 174 GLY A O 1
#

Sequence (174 aa):
MLNPAYALSIITTKEIDANLPNGVIESRVVLGKRVFKVEAHGFYFRNNAANSMDIEITSLLRDNQSFPLTSSAKTSLKIPPNAKIKKSTILVLKGENAEEVAKILGISKEEYQKLENIAQTNATNDPMYANTPFSNGSDSSAYDNNPNSPNDNAINGKDGANGSNGYGANGNDG